Protein AF-A0A963JC38-F1 (afdb_monomer_lite)

Sequence (58 aa):
WRQGWVHDPRDKKNYKGAIRVKHDGKVLAVRAYIGTEMLGETEEMTRTDTVPSGCKAH

pLDDT: mean 91.54, std 6.58, range [59.03, 96.62]

Radius of gyration: 13.46 Å; chains: 1; bounding box: 38×22×31 Å

Secondary structure (DSSP, 8-state):
-EEEEEEETTTTEEEEEEEEEEGGGTEEEEEEESSSGGGEEEEEEEPPSSPPTTPPP-

Foldseek 3Di:
DAQDWDQDPVVRDIFGWDWDADDVRFKIWIWGADPDSVRIDIDIDGDDPDDDPPDDDD

Structure (mmCIF, N/CA/C/O backbone):
data_AF-A0A963JC38-F1
#
_entry.id   AF-A0A963JC38-F1
#
loop_
_atom_site.group_PDB
_atom_site.id
_atom_site.type_symbol
_atom_site.label_atom_id
_atom_site.label_alt_id
_atom_site.label_comp_id
_atom_site.label_asym_id
_atom_site.label_entity_id
_atom_site.label_seq_id
_atom_site.pdbx_PDB_ins_code
_atom_site.Cartn_x
_atom_site.Cartn_y
_atom_site.Cartn_z
_atom_site.occupancy
_atom_site.B_iso_or_equiv
_atom_site.auth_seq_id
_atom_site.auth_comp_id
_atom_site.auth_asym_id
_atom_site.auth_atom_id
_atom_site.pdbx_PDB_model_num
ATOM 1 N N . TRP A 1 1 ? -7.757 -6.651 -4.340 1.00 83.56 1 TRP A N 1
ATOM 2 C CA . TRP A 1 1 ? -7.934 -7.415 -3.088 1.00 83.56 1 TRP A CA 1
ATOM 3 C C . TRP A 1 1 ? -8.653 -6.553 -2.056 1.00 83.56 1 TRP A C 1
ATOM 5 O O . TRP A 1 1 ? -8.507 -5.333 -2.084 1.00 83.56 1 TRP A O 1
ATOM 15 N N . ARG A 1 2 ? -9.489 -7.163 -1.211 1.00 84.56 2 ARG A N 1
ATOM 16 C CA . ARG A 1 2 ? -10.352 -6.484 -0.227 1.00 84.56 2 ARG A CA 1
ATOM 17 C C . ARG A 1 2 ? -10.156 -7.135 1.145 1.00 84.56 2 ARG A C 1
ATOM 19 O O . ARG A 1 2 ? -9.759 -8.291 1.187 1.00 84.56 2 ARG A O 1
ATOM 26 N N . GLN A 1 3 ? -10.507 -6.412 2.214 1.00 87.12 3 GLN A N 1
ATOM 27 C CA . GLN A 1 3 ? -10.383 -6.837 3.623 1.00 87.12 3 GLN A CA 1
ATOM 28 C C . GLN A 1 3 ? -8.950 -6.829 4.178 1.00 87.12 3 GLN A C 1
ATOM 30 O O . GLN A 1 3 ? -8.602 -7.622 5.046 1.00 87.12 3 GLN A O 1
ATOM 35 N N . GLY A 1 4 ? -8.126 -5.903 3.695 1.00 92.44 4 GLY A N 1
ATOM 36 C CA . GLY A 1 4 ? -6.818 -5.651 4.278 1.00 92.44 4 GLY A CA 1
ATOM 37 C C . GLY A 1 4 ? -6.816 -4.650 5.407 1.00 92.44 4 GLY A C 1
ATOM 38 O O . GLY A 1 4 ? -7.854 -4.118 5.805 1.00 92.44 4 GLY A O 1
ATOM 39 N N . TRP A 1 5 ? -5.606 -4.339 5.850 1.00 94.50 5 TRP A N 1
ATOM 40 C CA . TRP A 1 5 ? -5.313 -3.199 6.699 1.00 94.50 5 TRP A CA 1
ATOM 41 C C . TRP A 1 5 ? -4.184 -2.368 6.081 1.00 94.50 5 TRP A C 1
ATOM 43 O O . TRP A 1 5 ? -3.355 -2.897 5.341 1.00 94.50 5 TRP A O 1
ATOM 53 N N . VAL A 1 6 ? -4.189 -1.064 6.349 1.00 95.31 6 VAL A N 1
ATOM 54 C CA . VAL A 1 6 ? -3.134 -0.117 5.958 1.00 95.31 6 VAL A CA 1
ATOM 55 C C . VAL A 1 6 ? -2.661 0.579 7.223 1.00 95.31 6 VAL A C 1
ATOM 57 O O . VAL A 1 6 ? -3.489 1.107 7.962 1.00 95.31 6 VAL A O 1
ATOM 60 N N . HIS A 1 7 ? -1.357 0.575 7.477 1.00 94.81 7 HIS A N 1
ATOM 61 C CA . HIS A 1 7 ? -0.763 1.401 8.521 1.00 94.81 7 HIS A CA 1
ATOM 62 C C . HIS A 1 7 ? -0.276 2.706 7.914 1.00 94.81 7 HIS A C 1
ATOM 64 O O . HIS A 1 7 ? 0.512 2.676 6.969 1.00 94.81 7 HIS A O 1
ATOM 70 N N . ASP A 1 8 ? -0.723 3.827 8.468 1.00 93.31 8 ASP A N 1
ATOM 71 C CA . ASP A 1 8 ? -0.197 5.133 8.108 1.00 93.31 8 ASP A CA 1
ATOM 72 C C . ASP A 1 8 ? 0.799 5.597 9.186 1.00 93.31 8 ASP A C 1
ATOM 74 O O . ASP A 1 8 ? 0.404 5.908 10.313 1.00 93.31 8 ASP A O 1
ATOM 78 N N . PRO A 1 9 ? 2.109 5.648 8.888 1.00 92.94 9 PRO A N 1
ATOM 79 C CA . PRO A 1 9 ? 3.107 6.080 9.861 1.00 92.94 9 PRO A CA 1
ATOM 80 C C . PRO A 1 9 ? 3.043 7.587 10.157 1.00 92.94 9 PRO A C 1
ATOM 82 O O . PRO A 1 9 ? 3.607 8.025 11.162 1.00 92.94 9 PRO A O 1
ATOM 85 N N . ARG A 1 10 ? 2.370 8.386 9.313 1.00 92.75 10 ARG A N 1
ATOM 86 C CA . ARG A 1 10 ? 2.237 9.843 9.485 1.00 92.75 10 ARG A CA 1
ATOM 87 C C . ARG A 1 10 ? 1.352 10.172 10.682 1.00 92.75 10 ARG A C 1
ATOM 89 O O . ARG A 1 10 ? 1.641 11.114 11.415 1.00 92.75 10 ARG A O 1
ATOM 96 N N . ASP A 1 11 ? 0.316 9.367 10.910 1.00 92.62 11 ASP A N 1
ATOM 97 C CA . ASP A 1 11 ? -0.608 9.516 12.039 1.00 92.62 11 ASP A CA 1
ATOM 98 C C . ASP A 1 11 ? -0.561 8.356 13.052 1.00 92.62 11 ASP A C 1
ATOM 100 O O . ASP A 1 11 ? -1.199 8.433 14.105 1.00 92.62 11 ASP A O 1
ATOM 104 N N . LYS A 1 12 ? 0.239 7.320 12.766 1.00 94.44 12 LYS A N 1
ATOM 105 C CA . LYS A 1 12 ? 0.452 6.115 13.582 1.00 94.44 12 LYS A CA 1
ATOM 106 C C . LYS A 1 12 ? -0.814 5.274 13.773 1.00 94.44 12 LYS A C 1
ATOM 108 O O . LYS A 1 12 ? -0.956 4.607 14.802 1.00 94.44 12 LYS A O 1
ATOM 113 N N . LYS A 1 13 ? -1.737 5.283 12.808 1.00 94.44 13 LYS A N 1
ATOM 114 C CA . LYS A 1 13 ? -3.003 4.537 12.878 1.00 94.44 13 LYS A CA 1
ATOM 115 C C . LYS A 1 13 ? -3.083 3.419 11.848 1.00 94.44 13 LYS A C 1
ATOM 117 O O . LYS A 1 13 ? -2.366 3.382 10.854 1.00 94.44 13 LYS A O 1
ATOM 122 N N . ASN A 1 14 ? -3.995 2.488 12.121 1.00 95.12 14 ASN A N 1
ATOM 123 C CA . ASN A 1 14 ? -4.346 1.399 11.221 1.00 95.12 14 ASN A CA 1
ATOM 124 C C . ASN A 1 14 ? -5.757 1.612 10.669 1.00 95.12 14 ASN A C 1
ATOM 126 O O . ASN A 1 14 ? -6.700 1.870 11.420 1.00 95.12 14 ASN A O 1
ATOM 130 N N . TYR A 1 15 ? -5.895 1.438 9.363 1.00 95.81 15 TYR A N 1
ATOM 131 C CA . TYR A 1 15 ? -7.119 1.621 8.594 1.00 95.81 15 TYR A CA 1
ATOM 132 C C . TYR A 1 15 ? -7.546 0.312 7.948 1.00 95.81 15 TYR A C 1
ATOM 134 O O . TYR A 1 15 ? -6.715 -0.565 7.708 1.00 95.81 15 TYR A O 1
ATOM 142 N N . LYS A 1 16 ? -8.829 0.183 7.591 1.00 96.44 16 LYS A N 1
ATOM 143 C CA . LYS A 1 16 ? -9.245 -0.884 6.671 1.00 96.44 16 LYS A CA 1
ATOM 144 C C . LYS A 1 16 ? -8.680 -0.582 5.285 1.00 96.44 16 LYS A C 1
ATOM 146 O O . LYS A 1 16 ? -8.676 0.567 4.850 1.00 96.44 16 LYS A O 1
ATOM 151 N N . GLY A 1 17 ? -8.204 -1.623 4.614 1.00 96.38 17 GLY A N 1
ATOM 152 C CA . GLY A 1 17 ? -7.473 -1.540 3.359 1.00 96.38 17 GLY A CA 1
ATOM 153 C C . GLY A 1 17 ? -8.172 -2.258 2.210 1.00 96.38 17 GLY A C 1
ATOM 154 O O . GLY A 1 17 ? -8.648 -3.390 2.347 1.00 96.38 17 GLY A O 1
ATOM 155 N N . ALA A 1 18 ? -8.176 -1.622 1.044 1.00 96.31 18 ALA A N 1
ATOM 156 C CA . ALA A 1 18 ? -8.483 -2.265 -0.228 1.00 96.31 18 ALA A CA 1
ATOM 157 C C . ALA A 1 18 ? -7.433 -1.868 -1.266 1.00 96.31 18 ALA A C 1
ATOM 159 O O . ALA A 1 18 ? -7.015 -0.716 -1.321 1.00 96.31 18 ALA A O 1
ATOM 160 N N . ILE A 1 19 ? -7.044 -2.810 -2.124 1.00 95.62 19 ILE A N 1
ATOM 161 C CA . ILE A 1 19 ? -6.126 -2.541 -3.236 1.00 95.62 19 ILE A CA 1
ATOM 162 C C . ILE A 1 19 ? -6.773 -2.896 -4.567 1.00 95.62 19 ILE A C 1
ATOM 164 O O . ILE A 1 19 ? -7.465 -3.918 -4.695 1.00 95.62 19 ILE A O 1
ATOM 168 N N . ARG A 1 20 ? -6.518 -2.067 -5.576 1.00 95.12 20 ARG A N 1
ATOM 169 C CA . ARG A 1 20 ? -6.904 -2.312 -6.967 1.00 95.12 20 ARG A CA 1
ATOM 170 C C . ARG A 1 20 ? -5.712 -2.080 -7.872 1.00 95.12 20 ARG A C 1
ATOM 172 O O . ARG A 1 20 ? -4.930 -1.165 -7.648 1.00 95.12 20 ARG A O 1
ATOM 179 N N . VAL A 1 21 ? -5.618 -2.898 -8.905 1.00 95.69 21 VAL A N 1
ATOM 180 C CA . VAL A 1 21 ? -4.653 -2.713 -9.980 1.00 95.69 21 VAL A CA 1
ATOM 181 C C . VAL A 1 21 ? -5.354 -1.957 -11.104 1.00 95.69 2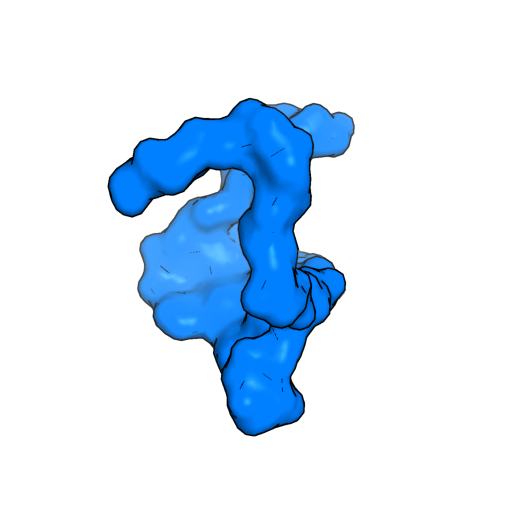1 VAL A C 1
ATOM 183 O O . VAL A 1 21 ? -6.476 -2.308 -11.474 1.00 95.69 21 VAL A O 1
ATOM 186 N N . LYS A 1 22 ? -4.717 -0.900 -11.602 1.00 94.31 22 LYS A N 1
ATOM 187 C CA . LYS A 1 22 ? -5.183 -0.047 -12.700 1.00 94.31 22 LYS A CA 1
ATOM 188 C C . LYS A 1 22 ? -4.129 -0.008 -13.812 1.00 94.31 22 LYS A C 1
ATOM 190 O O . LYS A 1 22 ? -3.009 -0.487 -13.620 1.00 94.31 2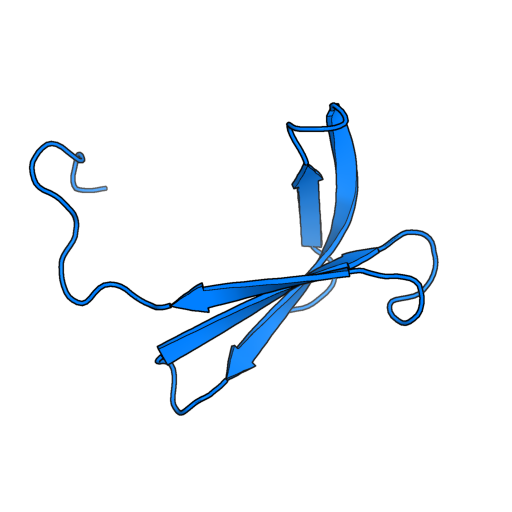2 LYS A O 1
ATOM 195 N N . HIS A 1 23 ? -4.490 0.596 -14.947 1.00 91.56 23 HIS A N 1
ATOM 196 C CA . HIS A 1 23 ? -3.582 0.884 -16.066 1.00 91.56 23 HIS A CA 1
ATOM 197 C C . HIS A 1 23 ? -2.737 -0.336 -16.464 1.00 91.56 23 HIS A C 1
ATOM 199 O O . HIS A 1 23 ? -1.510 -0.298 -16.399 1.00 91.56 23 HIS A O 1
ATOM 205 N N . ASP A 1 24 ? -3.413 -1.443 -16.783 1.00 92.00 24 ASP A N 1
ATOM 206 C CA . ASP A 1 24 ? -2.804 -2.693 -17.257 1.00 92.00 24 ASP A CA 1
ATOM 207 C C . ASP A 1 24 ? -1.689 -3.247 -16.357 1.00 92.00 24 ASP A C 1
ATOM 209 O O . ASP A 1 24 ? -0.679 -3.768 -16.826 1.00 92.00 24 ASP A O 1
ATOM 213 N N . GLY A 1 25 ? -1.843 -3.123 -15.036 1.00 90.75 25 GLY A N 1
ATOM 214 C CA . GLY A 1 25 ? -0.852 -3.652 -14.096 1.00 90.75 25 GLY A CA 1
ATOM 215 C C . GLY A 1 25 ? 0.210 -2.658 -13.647 1.00 90.75 25 GLY A C 1
ATOM 216 O O . GLY A 1 25 ? 1.064 -3.029 -12.840 1.00 90.75 25 GLY A O 1
ATOM 217 N N . LYS A 1 26 ? 0.180 -1.417 -14.147 1.00 93.88 26 LYS A N 1
ATOM 218 C CA . LYS A 1 26 ? 1.225 -0.418 -13.875 1.00 93.88 26 LYS A CA 1
ATOM 219 C C . LYS A 1 26 ? 0.983 0.403 -12.618 1.00 93.88 26 LYS A C 1
ATOM 221 O O . LYS A 1 26 ? 1.944 0.907 -12.044 1.00 93.88 26 LYS A O 1
ATOM 226 N N . VAL A 1 27 ? -0.271 0.534 -12.187 1.00 96.50 27 VAL A N 1
ATOM 227 C CA . VAL A 1 27 ? -0.630 1.352 -11.024 1.00 96.50 27 VAL A CA 1
ATOM 228 C C . VAL A 1 27 ? -1.339 0.505 -9.980 1.00 96.50 27 VAL A C 1
ATOM 230 O O . VAL A 1 27 ? -2.336 -0.162 -10.269 1.00 96.50 27 VAL A O 1
ATOM 233 N N . LEU A 1 28 ? -0.842 0.568 -8.749 1.00 96.38 28 LEU A N 1
ATOM 234 C CA . LEU A 1 28 ? -1.500 0.038 -7.567 1.00 96.38 28 LEU A CA 1
ATOM 235 C C . LEU A 1 28 ? -2.207 1.186 -6.842 1.00 96.38 28 LEU A C 1
ATOM 237 O O . LEU A 1 28 ? -1.565 2.086 -6.315 1.00 96.38 28 LEU A O 1
ATOM 241 N N . ALA A 1 29 ? -3.536 1.145 -6.805 1.00 96.62 29 ALA A N 1
ATOM 242 C CA . ALA A 1 29 ? -4.345 2.066 -6.020 1.00 96.62 29 ALA A CA 1
ATOM 243 C C . ALA A 1 29 ? -4.625 1.450 -4.645 1.00 96.62 29 ALA A C 1
ATOM 245 O O . ALA A 1 29 ? -5.373 0.467 -4.541 1.00 96.62 29 ALA A O 1
ATOM 246 N N . VAL A 1 30 ? -4.028 2.028 -3.605 1.00 96.44 30 VAL A N 1
ATOM 247 C CA . VAL A 1 30 ? -4.179 1.624 -2.204 1.00 96.44 30 VAL A CA 1
ATOM 248 C C . VAL A 1 30 ? -5.190 2.548 -1.543 1.00 96.44 30 VAL A C 1
ATOM 250 O O . VAL A 1 30 ? -4.980 3.753 -1.479 1.00 96.44 30 VAL A O 1
ATOM 253 N N . ARG A 1 31 ? -6.302 1.994 -1.056 1.00 96.56 31 ARG A N 1
ATOM 254 C CA . ARG A 1 31 ? -7.364 2.749 -0.389 1.00 96.56 31 ARG A CA 1
ATOM 255 C C . ARG A 1 31 ? -7.417 2.415 1.094 1.00 96.56 31 ARG A C 1
ATOM 257 O O . ARG A 1 31 ? -7.633 1.253 1.445 1.00 96.56 31 ARG A O 1
ATOM 264 N N . ALA A 1 32 ? -7.266 3.434 1.933 1.00 96.44 32 ALA A N 1
ATOM 265 C CA . ALA A 1 32 ? -7.356 3.359 3.388 1.00 96.44 32 ALA A CA 1
ATOM 266 C C . ALA A 1 32 ? -8.633 4.066 3.859 1.00 96.44 32 ALA A C 1
ATOM 268 O O . ALA A 1 32 ? -8.944 5.156 3.384 1.00 96.44 32 ALA A O 1
ATOM 269 N N . TYR A 1 33 ? -9.410 3.442 4.747 1.00 94.81 33 TYR A N 1
ATOM 270 C CA . TYR A 1 33 ? -10.695 3.993 5.189 1.00 94.81 33 TYR A CA 1
ATOM 271 C C . TYR A 1 33 ? -11.098 3.563 6.607 1.00 94.81 33 TYR A C 1
ATOM 273 O O . TYR A 1 33 ? -10.669 2.519 7.112 1.00 94.81 33 TYR A O 1
ATOM 281 N N . ILE A 1 34 ? -11.987 4.348 7.228 1.00 92.94 34 ILE A N 1
ATOM 282 C CA . ILE A 1 34 ? -12.679 4.019 8.485 1.00 92.94 34 ILE A CA 1
ATOM 283 C C . ILE A 1 34 ? -14.151 3.726 8.182 1.00 92.94 34 ILE A C 1
ATOM 285 O O . ILE A 1 34 ? -14.822 4.470 7.471 1.00 92.94 34 ILE A O 1
ATOM 289 N N . GLY A 1 35 ? -14.679 2.635 8.740 1.00 91.25 35 GLY A N 1
ATOM 290 C CA . GLY A 1 35 ? -16.073 2.240 8.531 1.00 91.25 35 GLY A CA 1
ATOM 291 C C . GLY A 1 35 ? -16.311 1.725 7.111 1.00 91.25 35 GLY A C 1
ATOM 292 O O . GLY A 1 35 ? -16.133 0.527 6.864 1.00 91.25 35 GLY A O 1
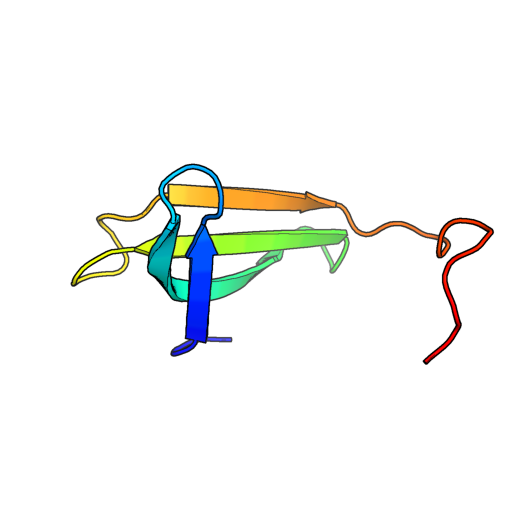ATOM 293 N N . THR A 1 36 ? -16.700 2.622 6.199 1.00 93.06 36 THR A N 1
ATOM 294 C CA . THR A 1 36 ? -17.040 2.307 4.801 1.00 93.06 36 THR A CA 1
ATOM 295 C C . THR A 1 36 ? -15.961 2.783 3.835 1.00 93.06 36 THR A C 1
ATOM 297 O O . THR A 1 36 ? -15.289 3.780 4.077 1.00 93.06 36 THR A O 1
ATOM 300 N N . GLU A 1 37 ? -15.821 2.091 2.704 1.00 90.19 37 GLU A N 1
ATOM 301 C CA . GLU A 1 37 ? -14.788 2.402 1.711 1.00 90.19 37 GLU A CA 1
ATOM 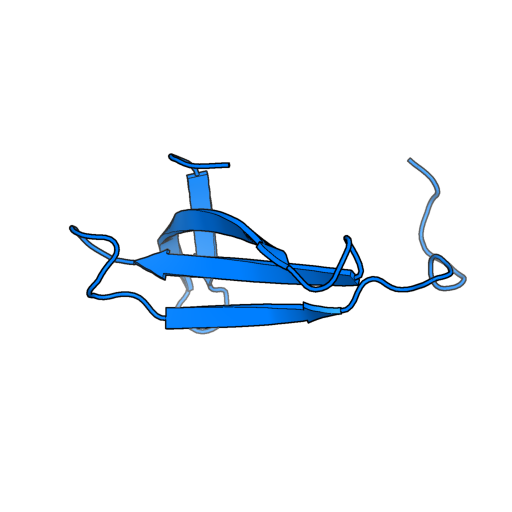302 C C . GLU A 1 37 ? -14.940 3.811 1.105 1.00 90.19 37 GLU A C 1
ATOM 304 O O . GLU A 1 37 ? -13.950 4.399 0.677 1.00 90.19 37 GLU A O 1
ATOM 309 N N . MET A 1 38 ? -16.144 4.395 1.090 1.00 92.50 38 MET A N 1
ATOM 310 C CA . MET A 1 38 ? -16.368 5.746 0.553 1.00 92.50 38 MET A CA 1
ATOM 311 C C . MET A 1 38 ? -15.672 6.839 1.376 1.00 92.50 38 MET A C 1
ATOM 313 O O . MET A 1 38 ? -15.212 7.817 0.800 1.00 92.50 38 MET A O 1
ATOM 317 N N . LEU A 1 39 ? -15.517 6.641 2.688 1.00 92.69 39 LEU A N 1
ATOM 318 C CA . LEU A 1 39 ? -14.908 7.598 3.626 1.00 92.69 39 LEU A CA 1
ATOM 319 C C . LEU A 1 39 ? -13.383 7.433 3.717 1.00 92.69 39 LEU A C 1
ATOM 321 O O . LEU A 1 39 ? -12.803 7.471 4.800 1.00 92.69 39 LEU A O 1
ATOM 325 N N . GLY A 1 40 ? -12.750 7.141 2.586 1.00 93.25 40 GLY A N 1
ATOM 326 C CA . GLY A 1 40 ? -11.345 6.768 2.514 1.00 93.25 40 GLY A CA 1
ATOM 327 C C . GLY A 1 40 ? -10.543 7.610 1.547 1.00 93.25 40 GLY A C 1
ATOM 328 O O . GLY A 1 40 ? -11.081 8.168 0.588 1.00 93.25 40 GLY A O 1
ATOM 329 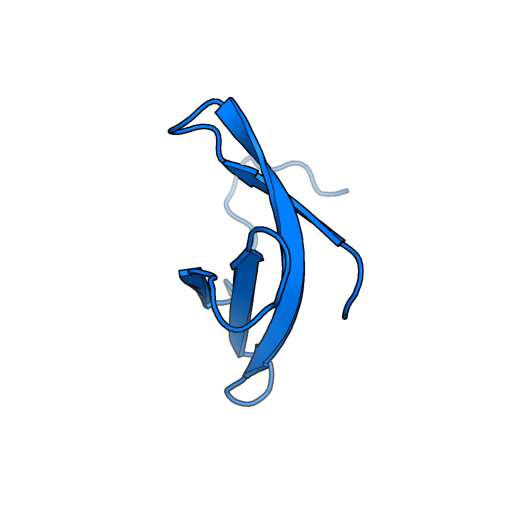N N . GLU A 1 41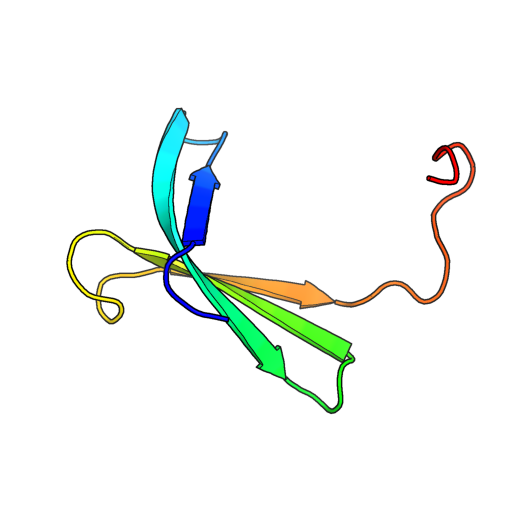 ? -9.238 7.593 1.756 1.00 95.00 41 GLU A N 1
ATOM 330 C CA . GLU A 1 41 ? -8.255 8.201 0.870 1.00 95.00 41 GLU A CA 1
ATOM 331 C C . GLU A 1 41 ? -7.602 7.134 0.000 1.00 95.00 41 GLU A C 1
ATOM 333 O O . GLU A 1 41 ? -7.618 5.941 0.315 1.00 95.00 41 GLU A O 1
ATOM 338 N N . THR A 1 42 ? -7.092 7.541 -1.158 1.00 96.56 42 THR A N 1
ATOM 339 C CA . THR A 1 42 ? -6.442 6.629 -2.100 1.00 96.56 42 THR A CA 1
ATOM 340 C C . THR A 1 42 ? -5.095 7.179 -2.503 1.00 96.56 42 THR A C 1
ATOM 342 O O . THR A 1 42 ? -5.008 8.295 -3.002 1.00 96.56 42 THR A O 1
ATOM 345 N N . GLU A 1 43 ? -4.072 6.358 -2.315 1.00 95.31 43 GLU A N 1
ATOM 346 C CA . GLU A 1 43 ? -2.717 6.617 -2.770 1.00 95.31 43 GLU A CA 1
ATOM 347 C C . GLU A 1 43 ? -2.432 5.742 -3.991 1.00 95.31 43 GLU A C 1
ATOM 349 O O . GLU A 1 43 ? -2.787 4.558 -4.026 1.00 95.31 43 GLU A O 1
ATOM 354 N N . GLU A 1 44 ? -1.836 6.338 -5.019 1.00 96.62 44 GLU A N 1
ATOM 355 C CA . GLU A 1 44 ? -1.459 5.633 -6.240 1.00 96.62 44 GLU A CA 1
ATOM 356 C C . GLU A 1 44 ? 0.045 5.404 -6.260 1.00 96.62 44 GLU A C 1
ATOM 358 O O . GLU A 1 44 ? 0.839 6.328 -6.109 1.00 96.62 44 GLU A O 1
ATOM 363 N N . MET A 1 45 ? 0.428 4.146 -6.454 1.00 95.69 45 MET A N 1
ATOM 364 C CA . MET A 1 45 ? 1.816 3.718 -6.526 1.00 95.69 45 MET A CA 1
ATOM 365 C C . MET A 1 45 ? 2.093 3.171 -7.921 1.00 95.69 45 MET A C 1
ATOM 367 O O . MET A 1 45 ? 1.392 2.274 -8.398 1.00 95.69 45 MET A O 1
ATOM 371 N N . THR A 1 46 ? 3.129 3.691 -8.570 1.00 94.88 46 THR A N 1
ATOM 372 C CA . THR A 1 46 ? 3.570 3.208 -9.881 1.00 94.88 46 THR A CA 1
ATOM 373 C C . THR A 1 46 ? 4.543 2.053 -9.704 1.00 94.88 46 THR A C 1
ATOM 375 O O . THR A 1 46 ? 5.467 2.117 -8.890 1.00 94.88 46 THR A O 1
ATOM 378 N N . ARG A 1 47 ? 4.346 0.985 -10.477 1.00 91.19 47 ARG A N 1
ATOM 379 C CA . ARG A 1 47 ? 5.256 -0.159 -10.491 1.00 91.19 47 ARG A CA 1
ATOM 380 C C . ARG A 1 47 ? 6.619 0.271 -11.039 1.00 91.19 47 ARG A C 1
ATOM 382 O O . ARG A 1 47 ? 6.692 0.838 -12.122 1.00 91.19 47 ARG A O 1
ATOM 389 N N . THR A 1 48 ? 7.682 -0.030 -10.299 1.00 90.25 48 THR A N 1
ATOM 390 C CA . THR A 1 48 ? 9.057 0.104 -10.794 1.00 90.25 48 THR A CA 1
ATOM 391 C C . THR A 1 48 ? 9.420 -1.090 -11.680 1.00 90.25 48 THR A C 1
ATOM 393 O O . THR A 1 48 ? 9.040 -2.223 -11.369 1.00 90.25 48 THR A O 1
ATOM 396 N N . ASP A 1 49 ? 10.151 -0.846 -12.768 1.00 87.56 49 ASP A N 1
ATOM 397 C CA . ASP A 1 49 ? 10.612 -1.898 -13.687 1.00 87.56 49 ASP A CA 1
ATOM 398 C C . ASP A 1 49 ? 11.730 -2.746 -13.072 1.00 87.56 49 ASP A C 1
ATOM 400 O O . ASP A 1 49 ? 11.858 -3.936 -13.359 1.00 87.56 49 ASP A O 1
ATOM 404 N N . THR A 1 50 ? 12.531 -2.140 -12.194 1.00 89.00 50 THR A N 1
ATOM 405 C CA . THR A 1 50 ? 13.650 -2.793 -11.516 1.00 89.00 50 THR A CA 1
ATOM 406 C C . THR A 1 50 ? 13.607 -2.523 -10.019 1.00 89.00 50 THR A C 1
ATOM 408 O O . THR A 1 50 ? 13.183 -1.461 -9.554 1.00 89.00 50 THR A O 1
ATOM 411 N N . VAL A 1 51 ? 14.031 -3.516 -9.239 1.00 84.69 51 VAL A N 1
ATOM 412 C CA . VAL A 1 51 ? 14.241 -3.340 -7.802 1.00 84.69 51 VAL A CA 1
ATOM 413 C C . VAL A 1 51 ? 15.496 -2.474 -7.615 1.00 84.69 51 VAL A C 1
ATOM 415 O O . VAL A 1 51 ? 16.522 -2.791 -8.222 1.00 84.69 51 VAL A O 1
ATOM 418 N N . PRO A 1 52 ? 15.453 -1.400 -6.804 1.00 85.25 52 PRO A N 1
ATOM 419 C CA . PRO A 1 52 ? 16.620 -0.556 -6.562 1.00 85.25 52 PRO A CA 1
ATOM 420 C C . PRO A 1 52 ? 17.831 -1.344 -6.043 1.00 85.25 52 PRO A C 1
ATOM 422 O O . PRO A 1 52 ? 17.698 -2.294 -5.266 1.00 85.25 52 PRO A O 1
ATOM 425 N N . SER A 1 53 ? 19.033 -0.923 -6.443 1.00 87.25 53 SER A N 1
ATOM 426 C CA . SER A 1 53 ? 20.284 -1.527 -5.975 1.00 87.25 53 SER A CA 1
ATOM 427 C C . SER A 1 53 ? 20.415 -1.412 -4.453 1.00 87.25 53 SER A C 1
ATOM 429 O O . SER A 1 53 ? 20.206 -0.337 -3.896 1.00 87.25 53 SER A O 1
ATOM 431 N N . GLY A 1 54 ? 20.804 -2.502 -3.787 1.00 86.38 54 GLY A N 1
ATOM 432 C CA . GLY A 1 54 ? 20.969 -2.553 -2.328 1.00 86.38 54 GLY A CA 1
ATOM 433 C C . GLY A 1 54 ? 19.760 -3.107 -1.568 1.00 86.38 54 GLY A C 1
ATOM 434 O O . GLY A 1 54 ? 19.886 -3.432 -0.387 1.00 86.38 54 GLY A O 1
ATOM 435 N N . CYS A 1 55 ? 18.614 -3.299 -2.226 1.00 81.75 55 CYS A N 1
ATOM 436 C CA . CYS A 1 55 ? 17.529 -4.107 -1.673 1.00 81.75 55 CYS A CA 1
ATOM 437 C C . CYS A 1 55 ? 17.904 -5.598 -1.739 1.00 81.75 55 CYS A C 1
ATOM 439 O O . CYS A 1 55 ? 18.404 -6.074 -2.759 1.00 81.75 55 CYS A O 1
ATOM 441 N N . LYS A 1 56 ? 17.655 -6.357 -0.664 1.00 81.94 56 LYS A N 1
ATOM 442 C CA . LYS A 1 56 ? 17.794 -7.819 -0.708 1.00 81.94 56 LYS A CA 1
ATOM 443 C C . LYS A 1 56 ? 16.705 -8.396 -1.612 1.00 81.94 56 LYS A C 1
ATOM 445 O O . LYS A 1 56 ? 15.537 -8.049 -1.457 1.00 81.94 56 LYS A O 1
ATOM 450 N N . ALA A 1 57 ? 17.086 -9.285 -2.527 1.00 69.50 57 ALA A N 1
ATOM 451 C CA . ALA A 1 57 ? 16.115 -10.162 -3.168 1.00 69.50 57 ALA A CA 1
ATOM 452 C C . ALA A 1 57 ? 15.549 -11.109 -2.095 1.00 69.50 57 ALA A C 1
ATOM 454 O O . ALA A 1 57 ? 16.318 -11.656 -1.299 1.00 69.50 57 ALA A O 1
ATOM 455 N N . HIS A 1 58 ? 14.224 -11.222 -2.042 1.00 59.03 58 HIS A N 1
ATOM 456 C CA . HIS A 1 58 ? 13.494 -12.107 -1.135 1.00 59.03 58 HIS A CA 1
ATOM 457 C C . HIS A 1 58 ? 13.091 -13.389 -1.853 1.00 59.03 58 HIS A C 1
ATOM 459 O O . HIS A 1 58 ? 12.695 -13.282 -3.036 1.00 59.03 58 HIS A O 1
#